Protein AF-A0A7V5FF29-F1 (afdb_monomer_lite)

Structure (mmCIF, N/CA/C/O backbone):
data_AF-A0A7V5FF29-F1
#
_entry.id   AF-A0A7V5FF29-F1
#
loop_
_atom_site.group_PDB
_atom_site.id
_atom_site.type_symbol
_atom_site.label_atom_id
_atom_site.label_alt_id
_atom_site.label_comp_id
_atom_site.label_asym_id
_atom_site.label_entity_id
_atom_site.label_seq_id
_atom_site.pdbx_PDB_ins_code
_atom_site.Cartn_x
_atom_site.Cartn_y
_atom_site.Cartn_z
_atom_site.occupancy
_atom_site.B_iso_or_equiv
_atom_site.auth_seq_id
_atom_site.auth_comp_id
_atom_site.auth_asym_id
_atom_site.auth_atom_id
_atom_site.pdbx_PDB_model_num
ATOM 1 N N . MET A 1 1 ? -1.007 -38.490 55.745 1.00 44.44 1 MET A N 1
ATOM 2 C CA . MET A 1 1 ? -1.030 -37.083 55.292 1.00 44.44 1 MET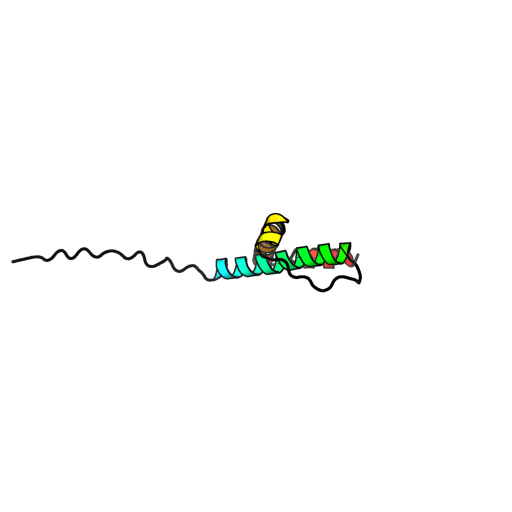 A CA 1
ATOM 3 C C . MET A 1 1 ? 0.052 -36.890 54.239 1.00 44.44 1 MET A C 1
ATOM 5 O O . MET A 1 1 ? 1.212 -36.819 54.602 1.00 44.44 1 MET A O 1
ATOM 9 N N . HIS A 1 2 ? -0.304 -36.855 52.955 1.00 39.69 2 HIS A N 1
ATOM 10 C CA . HIS A 1 2 ? 0.631 -36.536 51.869 1.00 39.69 2 HIS A CA 1
ATOM 11 C C . HIS A 1 2 ? -0.050 -35.519 50.948 1.00 39.69 2 HIS A C 1
ATOM 13 O O . HIS A 1 2 ? -1.010 -35.851 50.258 1.00 39.69 2 HIS A O 1
ATOM 19 N N . ARG A 1 3 ? 0.385 -34.253 51.007 1.00 41.16 3 ARG A N 1
ATOM 20 C CA . ARG A 1 3 ? -0.074 -33.193 50.098 1.00 41.16 3 ARG A CA 1
ATOM 21 C C . ARG A 1 3 ? 0.705 -33.323 48.790 1.00 41.16 3 ARG A C 1
ATOM 23 O O . ARG A 1 3 ? 1.896 -33.033 48.765 1.00 41.16 3 ARG A O 1
ATOM 30 N N . ASN A 1 4 ? 0.036 -33.738 47.718 1.00 39.59 4 ASN A N 1
ATOM 31 C CA . ASN A 1 4 ? 0.590 -33.672 46.368 1.00 39.59 4 ASN A CA 1
ATOM 32 C C . ASN A 1 4 ? 0.525 -32.226 45.864 1.00 39.59 4 ASN A C 1
ATOM 34 O O . ASN A 1 4 ? -0.543 -31.732 45.503 1.00 39.59 4 ASN A O 1
ATOM 38 N N . TYR A 1 5 ? 1.674 -31.552 45.839 1.00 41.59 5 TYR A N 1
ATOM 39 C CA . TYR A 1 5 ? 1.865 -30.295 45.121 1.00 41.59 5 TYR A CA 1
ATOM 40 C C . TYR A 1 5 ? 2.086 -30.605 43.640 1.00 41.59 5 TYR A C 1
ATOM 42 O O . TYR A 1 5 ? 3.215 -30.662 43.159 1.00 41.59 5 TYR A O 1
ATOM 50 N N . ASN A 1 6 ? 0.998 -30.825 42.904 1.00 47.66 6 ASN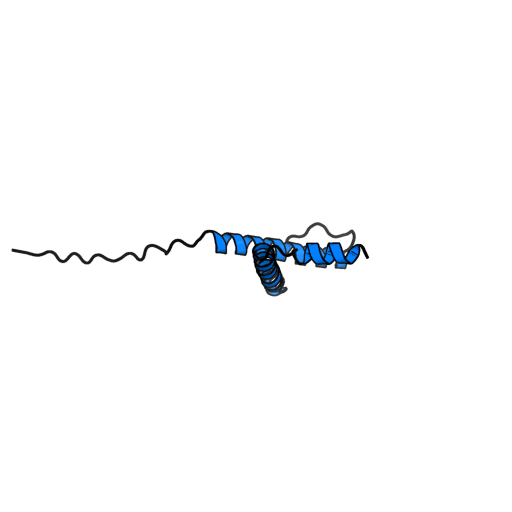 A N 1
ATOM 51 C CA . ASN A 1 6 ? 1.083 -30.887 41.452 1.00 47.66 6 ASN A CA 1
ATOM 52 C C . ASN A 1 6 ? 1.172 -29.462 40.909 1.00 47.66 6 ASN A C 1
ATOM 54 O O . ASN A 1 6 ? 0.178 -28.745 40.834 1.00 47.66 6 ASN A O 1
ATOM 58 N N . ASN A 1 7 ? 2.407 -29.088 40.566 1.00 43.38 7 ASN A N 1
ATOM 59 C CA . ASN A 1 7 ? 2.794 -27.935 39.767 1.00 43.38 7 ASN A CA 1
ATOM 60 C C . ASN A 1 7 ? 1.822 -27.737 38.597 1.00 43.38 7 ASN A C 1
ATOM 62 O O . ASN A 1 7 ? 1.912 -28.401 37.560 1.00 43.38 7 ASN A O 1
ATOM 66 N N . THR A 1 8 ? 0.893 -26.798 38.752 1.00 44.38 8 THR A N 1
ATOM 67 C CA . THR A 1 8 ? 0.085 -26.287 37.653 1.00 44.38 8 THR A CA 1
ATOM 68 C C . THR A 1 8 ? 1.026 -25.499 36.757 1.00 44.38 8 THR A C 1
ATOM 70 O O . THR A 1 8 ? 1.299 -24.322 36.981 1.00 44.38 8 THR A O 1
ATOM 73 N N . VAL A 1 9 ? 1.563 -26.167 35.739 1.00 49.97 9 VAL A N 1
ATOM 74 C CA . VAL A 1 9 ? 2.214 -25.503 34.616 1.00 49.97 9 VAL A CA 1
ATOM 75 C C . VAL A 1 9 ? 1.145 -24.606 34.006 1.00 49.97 9 VAL A C 1
ATOM 77 O O . VAL A 1 9 ? 0.246 -25.078 33.306 1.00 49.97 9 VAL A O 1
ATOM 80 N N . ILE A 1 10 ? 1.190 -23.314 34.332 1.00 48.53 10 ILE A N 1
ATOM 81 C CA . ILE A 1 10 ? 0.387 -22.296 33.670 1.00 48.53 10 ILE A CA 1
ATOM 82 C C . ILE A 1 10 ? 0.876 -22.298 32.223 1.00 48.53 10 ILE A C 1
ATOM 84 O O . ILE A 1 10 ? 1.823 -21.606 31.859 1.00 48.53 10 ILE A O 1
ATOM 88 N N . ARG A 1 11 ? 0.245 -23.131 31.385 1.00 45.06 11 ARG A N 1
ATOM 89 C CA . ARG A 1 11 ? 0.243 -22.951 29.939 1.00 45.06 11 ARG A CA 1
ATOM 90 C C . ARG A 1 11 ? -0.251 -21.528 29.745 1.00 45.06 11 ARG A C 1
ATOM 92 O O . ARG A 1 11 ? -1.449 -21.283 29.885 1.00 45.06 11 ARG A O 1
ATOM 99 N N . MET A 1 12 ? 0.668 -20.603 29.470 1.00 44.62 12 MET A N 1
ATOM 100 C CA . MET A 1 12 ? 0.350 -19.301 28.903 1.00 44.62 12 MET A CA 1
ATOM 101 C C . MET A 1 12 ? -0.410 -19.585 27.609 1.00 44.62 12 MET A C 1
ATOM 103 O O . MET A 1 12 ? 0.173 -19.781 26.544 1.00 44.62 12 MET A O 1
ATOM 107 N N . ARG A 1 13 ? -1.733 -19.725 27.728 1.00 48.53 13 ARG A N 1
ATOM 108 C CA . ARG A 1 13 ? -2.653 -19.775 26.605 1.00 48.53 13 ARG A CA 1
ATOM 109 C C . ARG A 1 13 ? -2.352 -18.513 25.824 1.00 48.53 13 ARG A C 1
ATOM 111 O O . ARG A 1 13 ? -2.474 -17.421 26.371 1.00 48.53 13 ARG A O 1
ATOM 118 N N . GLN A 1 14 ? -1.872 -18.709 24.600 1.00 51.38 14 GLN A N 1
ATOM 119 C CA . GLN A 1 14 ? -1.661 -17.685 23.591 1.00 51.38 14 GLN A CA 1
ATOM 120 C C . GLN A 1 14 ? -2.741 -16.617 23.764 1.00 51.38 14 GLN A C 1
ATOM 122 O O . GLN A 1 14 ? -3.916 -16.893 23.523 1.00 51.38 14 GLN A O 1
ATOM 127 N N . GLN A 1 15 ? -2.352 -15.447 24.280 1.00 51.88 15 GLN A N 1
ATOM 128 C CA . GLN A 1 15 ? -3.252 -14.312 24.439 1.00 51.88 15 GLN A CA 1
ATOM 129 C C . GLN A 1 15 ? -3.993 -14.153 23.117 1.00 51.88 15 GLN A C 1
ATOM 131 O O . GLN A 1 15 ? -3.343 -14.123 22.068 1.00 51.88 15 GLN A O 1
ATOM 136 N N . ALA A 1 16 ? -5.327 -14.167 23.166 1.00 50.25 16 ALA A N 1
ATOM 137 C CA . ALA A 1 16 ? -6.188 -14.131 21.995 1.00 50.25 16 ALA A CA 1
ATOM 138 C C . ALA A 1 16 ? -5.692 -13.028 21.055 1.00 50.25 16 ALA A C 1
ATOM 140 O O . ALA A 1 16 ? -5.865 -11.842 21.332 1.00 50.25 16 ALA A O 1
ATOM 141 N N . ARG A 1 17 ? -4.993 -13.413 19.978 1.00 56.69 17 ARG A N 1
ATOM 142 C CA . ARG A 1 17 ? -4.495 -12.466 18.984 1.00 56.69 17 ARG A CA 1
ATOM 143 C C . ARG A 1 17 ? -5.743 -11.866 18.358 1.00 56.69 17 ARG A C 1
ATOM 145 O O . ARG A 1 17 ? -6.386 -12.528 17.549 1.00 56.69 17 ARG A O 1
ATOM 152 N N . GLY A 1 18 ? -6.141 -10.676 18.809 1.00 62.09 18 GLY A N 1
ATOM 153 C CA . GLY A 1 18 ? -7.333 -10.004 18.306 1.00 62.09 18 GLY A CA 1
ATOM 154 C C . GLY A 1 18 ? -7.329 -10.016 16.777 1.00 62.09 18 GLY A C 1
ATOM 155 O O . GLY A 1 18 ? -6.282 -9.821 16.156 1.00 62.09 18 GLY A O 1
ATOM 156 N N . LYS A 1 19 ? -8.492 -10.271 16.166 1.00 78.25 19 LYS A N 1
ATOM 157 C CA . LYS A 1 19 ? -8.653 -10.430 14.705 1.00 78.25 19 LYS A CA 1
ATOM 158 C C . LYS A 1 19 ? -8.251 -9.183 13.899 1.00 78.25 19 LYS A C 1
ATOM 160 O O . LYS A 1 19 ? -8.049 -9.276 12.694 1.00 78.25 19 LYS A O 1
ATOM 165 N N . PHE A 1 20 ? -8.076 -8.053 14.584 1.00 81.50 20 PHE A N 1
ATOM 166 C CA . PHE A 1 20 ? -7.676 -6.767 14.028 1.00 81.50 20 PHE A CA 1
ATOM 167 C C . PHE A 1 20 ? -6.341 -6.827 13.270 1.00 81.50 20 PHE A C 1
ATOM 169 O O . PHE A 1 20 ? -6.300 -6.576 12.073 1.00 81.50 20 PHE A O 1
ATOM 176 N N . TRP A 1 21 ? -5.242 -7.220 13.922 1.00 88.50 21 TRP A N 1
ATOM 177 C CA . TRP A 1 21 ? -3.914 -7.170 13.291 1.00 88.50 21 TRP A CA 1
ATOM 178 C C . TRP A 1 21 ? -3.724 -8.123 12.102 1.00 88.50 21 TRP A C 1
ATOM 180 O O . TRP A 1 21 ? -3.064 -7.725 11.140 1.00 88.50 21 TRP A O 1
ATOM 190 N N . PRO A 1 22 ? -4.260 -9.360 12.117 1.00 91.62 22 PRO A N 1
ATOM 191 C CA . PRO A 1 22 ? -4.273 -10.210 10.930 1.00 91.62 22 PRO A CA 1
ATOM 192 C C . PRO A 1 22 ? -5.005 -9.570 9.748 1.00 91.62 22 PRO A C 1
ATOM 194 O O . PRO A 1 22 ? -4.484 -9.612 8.637 1.00 91.62 22 PRO A O 1
ATOM 197 N N . HIS A 1 23 ? -6.155 -8.937 9.995 1.00 91.06 23 HIS A N 1
ATOM 198 C CA . HIS A 1 23 ? -6.926 -8.254 8.961 1.00 91.06 23 HIS A CA 1
ATOM 199 C C . HIS A 1 23 ? -6.187 -7.025 8.413 1.00 91.06 23 HIS A C 1
ATOM 201 O O . HIS A 1 23 ? -5.970 -6.935 7.211 1.00 91.06 23 HIS A O 1
ATOM 207 N N . VAL A 1 24 ? -5.669 -6.153 9.286 1.00 93.38 24 VAL A N 1
ATOM 208 C CA . VAL A 1 24 ? -4.852 -4.994 8.874 1.00 93.38 24 VAL A CA 1
ATOM 209 C C . VAL A 1 24 ? -3.645 -5.427 8.051 1.00 93.38 24 VAL A C 1
ATOM 211 O O . VAL A 1 24 ? -3.309 -4.810 7.048 1.00 93.38 24 VAL A O 1
ATOM 214 N N . ARG A 1 25 ? -3.000 -6.533 8.425 1.00 94.31 25 ARG A N 1
ATOM 215 C CA . ARG A 1 25 ? -1.877 -7.065 7.652 1.00 94.31 25 ARG A CA 1
ATOM 216 C C . ARG A 1 25 ? -2.295 -7.558 6.266 1.00 94.31 25 ARG A C 1
ATOM 218 O O . ARG A 1 25 ? -1.478 -7.452 5.358 1.00 94.31 25 ARG A O 1
ATOM 225 N N . ALA A 1 26 ? -3.496 -8.113 6.108 1.00 95.06 26 ALA A N 1
ATOM 226 C CA . ALA A 1 26 ? -4.022 -8.492 4.798 1.00 95.06 26 ALA A CA 1
ATOM 227 C C . ALA A 1 26 ? -4.243 -7.249 3.924 1.00 95.06 26 ALA A C 1
ATOM 229 O O . ALA A 1 26 ? -3.690 -7.198 2.830 1.00 95.06 26 ALA A O 1
ATOM 230 N N . MET A 1 27 ? -4.879 -6.206 4.471 1.00 95.44 27 MET A N 1
ATOM 231 C CA . MET A 1 27 ? -5.079 -4.928 3.773 1.00 95.44 27 MET A CA 1
ATOM 232 C C . MET A 1 27 ? -3.758 -4.296 3.314 1.00 95.44 27 MET A C 1
ATOM 234 O O . MET A 1 27 ? -3.641 -3.837 2.185 1.00 95.44 27 MET A O 1
ATOM 238 N N . ILE A 1 28 ? -2.715 -4.330 4.153 1.00 97.31 28 ILE A N 1
ATOM 239 C CA . ILE A 1 28 ? -1.384 -3.827 3.768 1.00 97.31 28 ILE A CA 1
ATOM 240 C C . ILE A 1 28 ? -0.810 -4.612 2.580 1.00 97.31 28 ILE A C 1
ATOM 242 O O . ILE A 1 28 ? -0.174 -4.022 1.712 1.00 97.31 28 ILE A O 1
ATOM 246 N N . TRP A 1 29 ? -1.001 -5.933 2.529 1.00 97.06 29 TRP A N 1
ATOM 247 C CA . TRP A 1 29 ? -0.521 -6.734 1.400 1.00 97.06 29 TRP A CA 1
ATOM 248 C C . TRP A 1 29 ? -1.291 -6.450 0.115 1.00 97.06 29 TRP A C 1
ATOM 250 O O . TRP A 1 29 ? -0.671 -6.355 -0.939 1.00 97.06 29 TRP A O 1
ATOM 260 N N . GLU A 1 30 ? -2.608 -6.296 0.209 1.00 96.44 30 GLU A N 1
ATOM 261 C CA . GLU A 1 30 ? -3.457 -5.929 -0.925 1.00 96.44 30 GLU A CA 1
ATOM 262 C C . GLU A 1 30 ? -3.058 -4.558 -1.475 1.00 96.44 30 GLU A C 1
ATOM 264 O O . GLU A 1 30 ? -2.759 -4.440 -2.663 1.00 96.44 30 GLU A O 1
ATOM 269 N N . LYS A 1 31 ? -2.917 -3.550 -0.605 1.00 96.44 31 LYS A N 1
ATOM 270 C CA . LYS A 1 31 ? -2.497 -2.208 -1.022 1.00 96.44 31 LYS A CA 1
ATOM 271 C C . LYS A 1 31 ? -1.073 -2.187 -1.581 1.00 96.44 31 LYS A C 1
ATOM 273 O O . LYS A 1 31 ? -0.811 -1.496 -2.556 1.00 96.44 31 LYS A O 1
ATOM 278 N N . ALA A 1 32 ? -0.150 -2.978 -1.028 1.00 97.06 32 ALA A N 1
ATOM 279 C CA . ALA A 1 32 ? 1.198 -3.106 -1.590 1.00 97.06 32 ALA A CA 1
ATOM 280 C C . ALA A 1 32 ? 1.169 -3.677 -3.015 1.00 97.06 32 ALA A C 1
ATOM 282 O O . ALA A 1 32 ? 1.925 -3.225 -3.871 1.00 97.06 32 ALA A O 1
ATOM 283 N N . GLN A 1 33 ? 0.287 -4.645 -3.272 1.00 95.62 33 GLN A N 1
ATOM 284 C CA . GLN A 1 33 ? 0.113 -5.205 -4.605 1.00 95.62 33 GLN A CA 1
ATOM 285 C C . GLN A 1 33 ? -0.497 -4.188 -5.574 1.00 95.62 33 GLN A C 1
ATOM 287 O O . GLN A 1 33 ? -0.037 -4.111 -6.708 1.00 95.62 33 GLN A O 1
ATOM 292 N N . GLN A 1 34 ? -1.475 -3.393 -5.129 1.00 94.31 34 GLN A N 1
ATOM 293 C CA . GLN A 1 34 ? -2.050 -2.304 -5.925 1.00 94.31 34 GLN A CA 1
ATOM 294 C C . GLN A 1 34 ? -0.984 -1.279 -6.323 1.00 94.31 34 GLN A C 1
ATOM 296 O O . GLN A 1 34 ? -0.813 -1.034 -7.510 1.00 94.31 34 GLN A O 1
ATOM 301 N N . LEU A 1 35 ? -0.191 -0.783 -5.364 1.00 94.75 35 LEU A N 1
ATOM 302 C CA . LEU A 1 35 ? 0.890 0.177 -5.635 1.00 94.75 35 LEU A CA 1
ATOM 303 C C . LEU A 1 35 ? 1.894 -0.358 -6.665 1.00 94.75 35 LEU A C 1
ATOM 305 O O . LEU A 1 35 ? 2.275 0.350 -7.593 1.00 94.75 35 LEU A O 1
ATOM 309 N N . PHE A 1 36 ? 2.294 -1.626 -6.527 1.00 93.38 36 PHE A N 1
ATOM 310 C CA . PHE A 1 36 ? 3.167 -2.272 -7.505 1.00 93.38 36 PHE A CA 1
ATOM 311 C C . PHE A 1 36 ? 2.514 -2.320 -8.892 1.00 93.38 36 PHE A C 1
ATOM 313 O O . PHE A 1 36 ? 3.145 -1.984 -9.887 1.00 93.38 36 PHE A O 1
ATOM 320 N N . GLN A 1 37 ? 1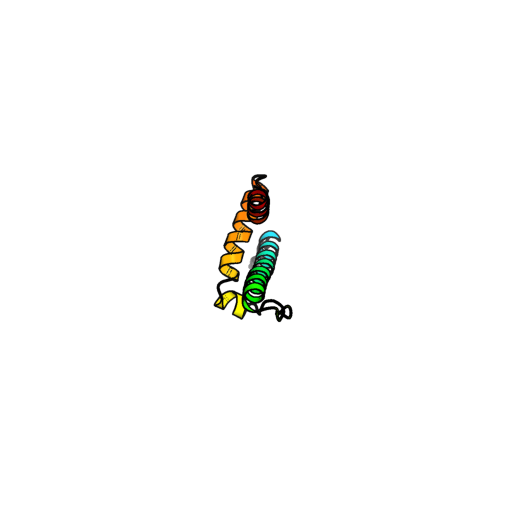.245 -2.722 -8.983 1.00 91.00 37 GLN A N 1
ATOM 321 C CA . GLN A 1 37 ? 0.549 -2.825 -10.268 1.00 91.00 37 GLN A CA 1
ATOM 322 C C . GLN A 1 37 ? 0.336 -1.460 -10.925 1.00 91.00 37 GLN A C 1
ATOM 324 O O . GLN A 1 37 ? 0.500 -1.354 -12.135 1.00 91.00 37 GLN A O 1
ATOM 329 N N . GLU A 1 38 ? 0.024 -0.423 -10.149 1.00 90.50 38 GLU A N 1
ATOM 330 C CA . GLU A 1 38 ? -0.093 0.958 -10.623 1.00 90.50 38 GLU A CA 1
ATOM 331 C C . GLU A 1 38 ? 1.231 1.454 -11.220 1.00 90.50 38 GLU A C 1
ATOM 333 O O . GLU A 1 38 ? 1.250 2.021 -12.315 1.00 90.50 38 GLU A O 1
ATOM 338 N N . GLU A 1 39 ? 2.359 1.193 -10.554 1.00 90.69 39 GLU A N 1
ATOM 339 C CA . GLU A 1 39 ? 3.682 1.567 -11.064 1.00 90.69 39 GLU A CA 1
ATOM 340 C C . GLU A 1 39 ? 4.071 0.779 -12.323 1.00 90.69 39 GLU A C 1
ATOM 342 O O . GLU A 1 39 ? 4.551 1.354 -13.308 1.00 90.69 39 GLU A O 1
ATOM 347 N N . GLN A 1 40 ? 3.808 -0.529 -12.339 1.00 87.94 40 GLN A N 1
ATOM 348 C CA . GLN A 1 40 ? 4.067 -1.359 -13.512 1.00 87.94 40 GLN A CA 1
ATOM 349 C C . GLN A 1 40 ? 3.187 -0.951 -14.697 1.00 87.94 40 GLN A C 1
ATOM 351 O O . GLN A 1 40 ? 3.686 -0.870 -15.818 1.00 87.94 40 GLN A O 1
ATOM 356 N N . ALA A 1 41 ? 1.909 -0.638 -14.465 1.00 86.38 41 ALA A N 1
ATOM 357 C CA . ALA A 1 41 ? 0.996 -0.151 -15.494 1.00 86.38 41 ALA A CA 1
ATOM 358 C C . ALA A 1 41 ? 1.460 1.194 -16.070 1.00 86.38 41 ALA A C 1
ATOM 360 O O . ALA A 1 41 ? 1.447 1.379 -17.286 1.00 86.38 41 ALA A O 1
ATOM 361 N N . ARG A 1 42 ? 1.956 2.109 -15.226 1.00 85.75 42 ARG A N 1
ATOM 362 C CA . ARG A 1 42 ? 2.563 3.369 -15.686 1.00 85.75 42 ARG A CA 1
ATOM 363 C C . ARG A 1 42 ? 3.794 3.153 -16.564 1.00 85.75 42 ARG A C 1
ATOM 365 O O . ARG A 1 42 ? 4.011 3.926 -17.491 1.00 85.75 42 ARG A O 1
ATOM 372 N N . THR A 1 43 ? 4.599 2.139 -16.260 1.00 82.62 43 THR A N 1
ATOM 373 C CA . THR A 1 43 ? 5.878 1.893 -16.943 1.00 82.62 43 THR A CA 1
ATOM 374 C C . THR A 1 43 ? 5.707 1.088 -18.232 1.00 82.62 43 THR A C 1
ATOM 376 O O . THR A 1 43 ? 6.385 1.355 -19.219 1.00 82.62 43 THR A O 1
ATOM 379 N N . MET A 1 44 ? 4.806 0.104 -18.236 1.00 77.81 44 MET A N 1
ATOM 380 C CA . MET A 1 44 ? 4.597 -0.827 -19.353 1.00 77.81 44 MET A CA 1
ATOM 381 C C . MET A 1 44 ? 3.425 -0.443 -20.266 1.00 77.81 44 MET A C 1
ATOM 383 O O . MET A 1 44 ? 3.283 -1.014 -21.345 1.00 77.81 44 MET A O 1
ATOM 387 N N . GLY A 1 45 ? 2.574 0.504 -19.860 1.00 71.94 45 GLY A N 1
ATOM 388 C CA . GLY A 1 45 ? 1.420 0.927 -20.651 1.00 71.94 45 GLY A CA 1
ATOM 389 C C . GLY A 1 45 ? 0.481 -0.241 -20.980 1.00 71.94 45 GLY A C 1
ATOM 390 O O . GLY A 1 45 ? 0.062 -0.987 -20.094 1.00 71.94 45 GLY A O 1
ATOM 391 N N . SER A 1 46 ? 0.157 -0.413 -22.266 1.00 71.00 46 SER A N 1
ATOM 392 C CA . SER A 1 46 ? -0.768 -1.442 -22.772 1.00 71.00 46 SER A CA 1
ATOM 393 C C . SER A 1 46 ? -0.256 -2.881 -22.664 1.00 71.00 46 SER A C 1
ATOM 395 O O . SER A 1 46 ? -1.050 -3.810 -22.793 1.00 71.00 46 SER A O 1
ATOM 397 N N . ASP A 1 47 ? 1.040 -3.083 -22.413 1.00 69.88 47 ASP A N 1
ATOM 398 C CA . ASP A 1 47 ? 1.650 -4.419 -22.355 1.00 69.88 47 ASP A CA 1
ATOM 399 C C . ASP A 1 47 ? 1.594 -5.044 -20.952 1.00 69.88 47 ASP A C 1
ATOM 401 O O . ASP A 1 47 ? 2.084 -6.156 -20.725 1.00 69.88 47 ASP A O 1
ATOM 405 N N . PHE A 1 48 ? 0.985 -4.349 -19.988 1.00 72.56 48 PHE A N 1
ATOM 406 C CA . PHE A 1 48 ? 0.856 -4.843 -18.627 1.00 72.56 48 PHE A CA 1
ATOM 407 C C . PHE A 1 48 ? -0.113 -6.035 -18.543 1.00 72.56 48 PHE A C 1
ATOM 409 O O . PHE A 1 48 ? -1.319 -5.909 -18.737 1.00 72.56 48 PHE A O 1
ATOM 416 N N . LYS A 1 49 ? 0.411 -7.214 -18.186 1.00 69.75 49 LYS A N 1
ATOM 417 C CA . LYS A 1 49 ? -0.359 -8.471 -18.088 1.00 69.75 49 LYS A CA 1
ATOM 418 C C . LYS A 1 49 ? -0.896 -8.791 -16.686 1.00 69.75 49 LYS A C 1
ATOM 420 O O . LYS A 1 49 ? -1.176 -9.951 -16.403 1.00 69.75 49 LYS A O 1
ATOM 425 N N . GLY A 1 50 ? -1.020 -7.808 -15.790 1.00 67.19 50 GLY A N 1
ATOM 426 C CA . GLY A 1 50 ? -1.538 -8.068 -14.439 1.00 67.19 50 GLY A CA 1
ATOM 427 C C . GLY A 1 50 ? -0.587 -8.908 -13.584 1.00 67.19 50 GLY A C 1
ATOM 428 O O . GLY A 1 50 ? -1.017 -9.844 -12.915 1.00 67.19 50 GLY A O 1
ATOM 429 N N . ILE A 1 51 ? 0.718 -8.618 -13.630 1.00 77.38 51 ILE A N 1
ATOM 430 C CA . ILE A 1 51 ? 1.715 -9.387 -12.875 1.00 77.38 51 ILE A CA 1
ATOM 431 C C . ILE A 1 51 ? 1.511 -9.139 -11.375 1.00 77.38 51 ILE A C 1
ATOM 433 O O . ILE A 1 51 ? 1.495 -7.996 -10.912 1.00 77.38 51 ILE A O 1
ATOM 437 N N . THR A 1 52 ? 1.370 -10.223 -10.615 1.00 86.62 52 THR A N 1
ATOM 438 C CA . THR A 1 52 ? 1.349 -10.189 -9.149 1.00 86.62 52 THR A CA 1
ATOM 439 C C . THR A 1 52 ? 2.764 -10.391 -8.627 1.00 86.62 52 THR A C 1
ATOM 441 O O . THR A 1 52 ? 3.442 -11.334 -9.034 1.00 86.62 52 THR A O 1
ATOM 444 N N . ALA A 1 53 ? 3.199 -9.530 -7.711 1.00 89.75 53 ALA A N 1
ATOM 445 C CA . ALA A 1 53 ? 4.504 -9.640 -7.081 1.00 89.75 53 ALA A CA 1
ATOM 446 C C . ALA A 1 53 ? 4.430 -10.577 -5.871 1.00 89.75 53 ALA A C 1
ATOM 448 O O . ALA A 1 53 ? 3.431 -10.677 -5.154 1.00 89.75 53 ALA A O 1
ATOM 449 N N . THR A 1 54 ? 5.522 -11.275 -5.601 1.00 95.12 54 THR A N 1
ATOM 450 C CA . THR A 1 54 ? 5.675 -12.040 -4.370 1.00 95.12 54 THR A CA 1
ATOM 451 C C . THR A 1 54 ? 5.810 -11.101 -3.170 1.00 95.12 54 THR A C 1
ATOM 453 O O . THR A 1 54 ? 6.285 -9.970 -3.258 1.00 95.12 54 THR A O 1
ATOM 456 N N . LYS A 1 55 ? 5.488 -11.604 -1.973 1.00 94.94 55 LYS A N 1
ATOM 457 C CA . LYS A 1 55 ? 5.690 -10.857 -0.716 1.00 94.94 55 LYS A CA 1
ATOM 458 C C . LYS A 1 55 ? 7.136 -10.408 -0.492 1.00 94.94 55 LYS A C 1
ATOM 460 O O . LYS A 1 55 ? 7.359 -9.446 0.241 1.00 94.94 55 LYS A O 1
ATOM 465 N N . ARG A 1 56 ? 8.108 -11.135 -1.053 1.00 96.06 56 ARG A N 1
ATOM 466 C CA . ARG A 1 56 ? 9.524 -10.771 -0.979 1.00 96.06 56 ARG A CA 1
ATOM 467 C C . ARG A 1 56 ? 9.795 -9.552 -1.857 1.00 96.06 56 ARG A C 1
ATOM 469 O O . ARG A 1 56 ? 10.265 -8.553 -1.332 1.00 96.06 56 ARG A O 1
ATOM 476 N N . GLU A 1 57 ? 9.391 -9.604 -3.122 1.00 94.56 57 GLU A N 1
ATOM 477 C CA . GLU A 1 57 ? 9.540 -8.493 -4.074 1.00 94.56 57 GLU A CA 1
ATOM 478 C C . GLU A 1 57 ? 8.830 -7.228 -3.578 1.00 94.56 57 GLU A C 1
ATOM 480 O O . GLU A 1 57 ? 9.408 -6.149 -3.585 1.00 94.56 57 GLU A O 1
ATOM 485 N N . LEU A 1 58 ? 7.625 -7.363 -3.015 1.00 96.50 58 LEU A N 1
ATOM 486 C CA . LEU A 1 58 ? 6.891 -6.241 -2.418 1.00 96.50 58 LEU A CA 1
ATOM 487 C C . LEU A 1 58 ? 7.599 -5.607 -1.207 1.00 96.50 58 LEU A C 1
ATOM 489 O O . LEU A 1 58 ? 7.360 -4.444 -0.881 1.00 96.50 58 LEU A O 1
ATOM 493 N N . ARG A 1 59 ? 8.433 -6.365 -0.488 1.00 96.38 59 ARG A N 1
ATOM 494 C CA . ARG A 1 59 ? 9.244 -5.828 0.615 1.00 96.38 59 ARG A CA 1
ATOM 495 C C . ARG A 1 59 ? 10.524 -5.190 0.111 1.00 96.38 59 ARG A C 1
ATOM 497 O O . ARG A 1 59 ? 10.870 -4.118 0.591 1.00 96.38 59 ARG A O 1
ATOM 504 N N . GLU A 1 60 ? 11.202 -5.850 -0.817 1.00 96.56 60 GLU A N 1
ATOM 505 C CA . GLU A 1 60 ? 12.444 -5.368 -1.424 1.00 96.56 60 GLU A CA 1
ATOM 506 C C . GLU A 1 60 ? 12.206 -4.070 -2.205 1.00 96.56 60 GLU A C 1
ATOM 508 O O . GLU A 1 60 ? 12.979 -3.130 -2.064 1.00 96.56 60 GLU A O 1
ATOM 513 N N . GLY A 1 61 ? 11.079 -3.968 -2.915 1.00 94.19 61 GLY A N 1
ATOM 514 C CA . GLY A 1 61 ? 10.638 -2.750 -3.599 1.00 94.19 61 GLY A CA 1
ATOM 515 C C . GLY A 1 61 ? 10.023 -1.682 -2.686 1.00 94.19 61 GLY A C 1
ATOM 516 O O . GLY A 1 61 ? 9.551 -0.664 -3.169 1.00 94.19 61 GLY A O 1
ATOM 517 N N . GLY A 1 62 ? 9.974 -1.889 -1.365 1.00 96.88 62 GLY A N 1
ATOM 518 C CA . GLY A 1 62 ? 9.465 -0.891 -0.413 1.00 96.88 62 GLY A CA 1
ATOM 519 C C . GLY A 1 62 ? 7.937 -0.716 -0.364 1.00 96.88 62 GLY A C 1
ATOM 520 O O . GLY A 1 62 ? 7.436 -0.085 0.573 1.00 96.88 62 GLY A O 1
ATOM 521 N N . TYR A 1 63 ? 7.177 -1.335 -1.273 1.00 97.31 63 TYR A N 1
ATOM 522 C CA . TYR A 1 63 ? 5.710 -1.236 -1.341 1.00 97.31 63 TYR A CA 1
ATOM 523 C C . TYR A 1 63 ? 5.012 -1.651 -0.050 1.00 97.31 63 TYR A C 1
ATOM 525 O O . TYR A 1 63 ? 4.045 -1.018 0.362 1.00 97.31 63 TYR A O 1
ATOM 533 N N . PHE A 1 64 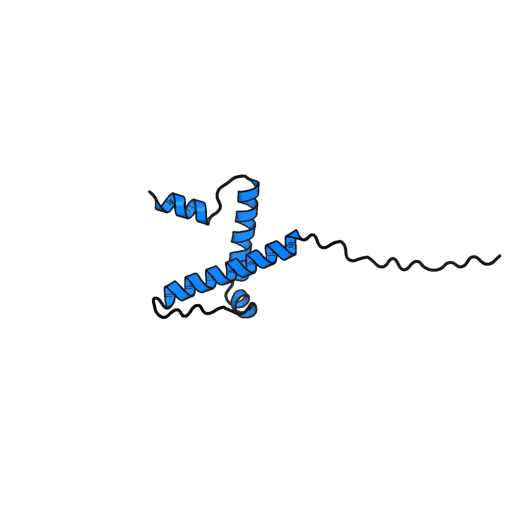? 5.509 -2.680 0.646 1.00 96.44 64 PHE A N 1
ATOM 534 C CA . PHE A 1 64 ? 4.927 -3.089 1.929 1.00 96.44 64 PHE A CA 1
ATOM 535 C C . PHE A 1 64 ? 5.003 -1.973 2.982 1.00 96.44 64 PHE A C 1
ATOM 537 O O . PHE A 1 64 ? 4.088 -1.808 3.790 1.00 96.44 64 PHE A O 1
ATOM 544 N N . TYR A 1 65 ? 6.101 -1.212 2.998 1.00 97.44 65 TYR A N 1
ATOM 545 C CA . TYR A 1 65 ? 6.264 -0.105 3.934 1.00 97.44 65 TYR A CA 1
ATOM 546 C C . TYR A 1 65 ? 5.359 1.071 3.559 1.00 97.44 65 TYR A C 1
ATOM 548 O O . TYR A 1 65 ? 4.655 1.586 4.425 1.00 97.44 65 TYR A O 1
ATOM 556 N N . GLN A 1 66 ? 5.311 1.438 2.276 1.00 97.12 66 GLN A N 1
ATOM 557 C CA . GLN A 1 66 ? 4.419 2.490 1.779 1.00 97.12 66 GLN A CA 1
ATOM 558 C C . GLN A 1 66 ? 2.946 2.155 2.050 1.00 97.12 66 GLN A C 1
ATOM 560 O O . GLN A 1 66 ? 2.242 2.934 2.692 1.00 97.12 66 GLN A O 1
ATOM 565 N N . ALA A 1 67 ? 2.509 0.950 1.679 1.00 97.31 67 ALA A N 1
ATOM 566 C CA . ALA A 1 67 ? 1.160 0.459 1.933 1.00 97.31 67 ALA A CA 1
ATOM 567 C C . ALA A 1 67 ? 0.809 0.459 3.425 1.00 97.31 67 ALA A C 1
ATOM 569 O O . ALA A 1 67 ? -0.305 0.811 3.799 1.00 97.31 67 ALA A O 1
ATOM 570 N N . LYS A 1 68 ? 1.763 0.118 4.304 1.00 97.12 68 LYS A N 1
ATOM 571 C CA . LYS A 1 68 ? 1.555 0.187 5.756 1.00 97.12 68 LYS A CA 1
ATOM 572 C C . LYS A 1 68 ? 1.215 1.603 6.215 1.00 97.12 68 LYS A C 1
ATOM 574 O O . LYS A 1 68 ? 0.339 1.751 7.061 1.00 97.12 68 LYS A O 1
ATOM 579 N N . LEU A 1 69 ? 1.916 2.618 5.715 1.00 97.12 69 LEU A N 1
ATOM 580 C CA . LEU A 1 69 ? 1.658 4.006 6.104 1.00 97.12 69 LEU A CA 1
ATOM 581 C C . LEU A 1 69 ? 0.289 4.479 5.610 1.00 97.12 69 LEU A C 1
ATOM 583 O O . LEU A 1 69 ? -0.442 5.088 6.388 1.00 97.12 69 LEU A O 1
ATOM 587 N N . ILE A 1 70 ? -0.062 4.145 4.366 1.00 95.62 70 ILE A N 1
ATOM 588 C CA . ILE A 1 70 ? -1.354 4.485 3.757 1.00 95.62 70 ILE A CA 1
ATOM 589 C C . ILE A 1 70 ? -2.495 3.839 4.548 1.00 95.62 70 ILE A C 1
ATOM 591 O O . ILE A 1 70 ? -3.292 4.548 5.150 1.00 95.62 70 ILE A O 1
ATOM 595 N N . VAL A 1 71 ? -2.486 2.510 4.694 1.00 95.44 71 VAL A N 1
ATOM 596 C CA . VAL A 1 71 ? -3.556 1.770 5.386 1.00 95.44 71 VAL A CA 1
ATOM 597 C C . VAL A 1 71 ? -3.735 2.239 6.831 1.00 95.44 71 VAL A C 1
ATOM 599 O O . VAL A 1 71 ? -4.857 2.381 7.307 1.00 95.44 71 VAL A O 1
ATOM 602 N N . LEU A 1 72 ? -2.646 2.489 7.566 1.00 94.81 72 LEU A N 1
ATOM 603 C CA . LEU A 1 72 ? -2.763 2.973 8.945 1.00 94.81 72 LEU A CA 1
ATOM 604 C C . LEU A 1 72 ? -3.306 4.405 9.023 1.00 94.81 72 LEU A C 1
ATOM 606 O O . LEU A 1 72 ? -4.008 4.721 9.986 1.00 94.81 72 LEU A O 1
ATOM 610 N N . ARG A 1 73 ? -2.990 5.259 8.043 1.00 93.62 73 ARG A N 1
ATOM 611 C CA . ARG A 1 73 ? -3.553 6.607 7.936 1.00 93.62 73 ARG A CA 1
ATOM 612 C C . ARG A 1 73 ? -5.040 6.544 7.600 1.00 93.62 73 ARG A C 1
ATOM 614 O O . ARG A 1 73 ? -5.814 7.202 8.287 1.00 93.62 73 ARG A O 1
ATOM 621 N N . ASP A 1 74 ? -5.438 5.724 6.634 1.00 92.31 74 ASP A N 1
ATOM 622 C CA . ASP A 1 74 ? -6.839 5.586 6.224 1.00 92.31 74 ASP A CA 1
ATOM 623 C C . ASP A 1 74 ? -7.705 5.040 7.362 1.00 92.31 74 ASP A C 1
ATOM 625 O O . ASP A 1 74 ? -8.726 5.634 7.686 1.00 92.31 74 ASP A O 1
ATOM 629 N N . LEU A 1 75 ? -7.244 4.012 8.086 1.00 92.00 75 LEU A N 1
ATOM 630 C CA . LEU A 1 75 ? -7.950 3.509 9.276 1.00 92.00 75 LEU A CA 1
ATOM 631 C C . LEU A 1 75 ? -8.093 4.572 10.375 1.00 92.00 75 LEU A C 1
ATOM 633 O O . LEU A 1 75 ? -9.052 4.564 11.153 1.00 92.00 75 LEU A O 1
ATOM 637 N N . TRP A 1 76 ? -7.117 5.475 10.491 1.00 93.44 76 TRP A N 1
ATOM 638 C CA . TRP A 1 76 ? -7.207 6.592 11.425 1.00 93.44 76 TRP A CA 1
ATOM 639 C C . TRP A 1 76 ? -8.219 7.644 10.954 1.00 93.44 76 TRP A C 1
ATOM 641 O O . TRP A 1 76 ? -8.995 8.123 11.782 1.00 93.44 76 TRP A O 1
ATOM 651 N N . LEU A 1 77 ? -8.240 7.973 9.658 1.00 90.12 77 LEU A N 1
ATOM 652 C CA . LEU A 1 77 ? -9.187 8.913 9.046 1.00 90.12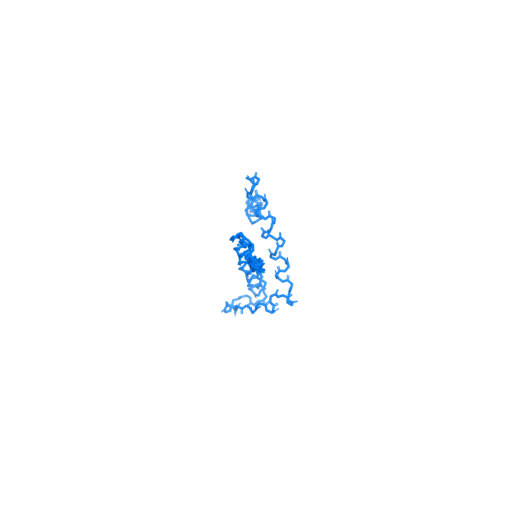 77 LEU A CA 1
ATOM 653 C C . LEU A 1 77 ? -10.626 8.392 9.120 1.00 90.12 77 LEU A C 1
ATOM 655 O O . LEU A 1 77 ? -11.502 9.111 9.598 1.00 90.12 77 LEU A O 1
ATOM 659 N N . GLU A 1 78 ? -10.845 7.120 8.791 1.00 90.00 78 GLU A N 1
ATOM 660 C CA . GLU A 1 78 ? -12.141 6.442 8.897 1.00 90.00 78 GLU A CA 1
ATOM 661 C C . GLU A 1 78 ? -12.687 6.539 10.327 1.00 90.00 78 GLU A C 1
ATOM 663 O O . GLU A 1 78 ? -13.819 6.965 10.559 1.00 90.00 78 GLU A O 1
ATOM 668 N N . LYS A 1 79 ? -11.840 6.265 11.329 1.00 90.25 79 LYS A N 1
ATOM 669 C CA . LYS A 1 79 ? -12.210 6.410 12.744 1.00 90.25 79 LYS A CA 1
ATOM 670 C C . LYS A 1 79 ? -12.570 7.853 13.128 1.00 90.25 79 LYS A C 1
ATOM 672 O O . LYS A 1 79 ? -13.262 8.067 14.125 1.00 90.25 79 LYS A O 1
ATOM 677 N N . LYS A 1 80 ? -12.069 8.846 12.394 1.00 90.69 80 LYS A N 1
ATOM 678 C CA . LYS A 1 80 ? -12.379 10.269 12.584 1.00 90.69 80 LYS A CA 1
ATOM 679 C C . LYS A 1 80 ? -13.570 10.745 11.750 1.00 90.69 80 LYS A C 1
ATOM 681 O O . LYS A 1 80 ? -13.966 11.892 11.933 1.00 90.69 80 LYS A O 1
ATOM 686 N N . GLY A 1 81 ? -14.147 9.895 10.898 1.00 89.19 81 GLY A N 1
ATOM 687 C CA . GLY A 1 81 ? -15.185 10.290 9.944 1.00 89.19 81 GLY A CA 1
ATOM 688 C C . GLY A 1 81 ? -14.660 11.242 8.866 1.00 89.19 81 GLY A C 1
ATOM 689 O O . GLY A 1 81 ? -15.409 12.082 8.377 1.00 89.19 81 GLY A O 1
ATOM 690 N N . LEU A 1 82 ? -13.364 11.159 8.560 1.00 85.25 82 LEU A N 1
ATOM 691 C CA . LEU A 1 82 ? -12.701 11.945 7.524 1.00 85.25 82 LEU A CA 1
ATOM 692 C C . LEU A 1 82 ? -12.512 11.084 6.267 1.00 85.25 82 LEU A C 1
ATOM 694 O O . LEU A 1 82 ? -12.333 9.872 6.406 1.00 85.25 82 LEU A O 1
ATOM 698 N N . PRO A 1 83 ? -12.529 11.689 5.066 1.00 79.19 83 PRO A N 1
ATOM 699 C CA . PRO A 1 83 ? -12.281 10.960 3.829 1.00 79.19 83 PRO A CA 1
ATOM 700 C C . PRO A 1 83 ? -10.873 10.359 3.824 1.00 79.19 83 PRO A C 1
ATOM 702 O O . PRO A 1 83 ? -9.932 10.949 4.363 1.00 79.19 83 PRO A O 1
ATOM 705 N N . SER A 1 84 ? -10.746 9.180 3.222 1.00 79.31 84 SER A N 1
ATOM 706 C CA . SER A 1 84 ? -9.466 8.523 2.951 1.00 79.31 84 SER A CA 1
ATOM 707 C C . SER A 1 84 ? -8.617 9.334 1.972 1.00 79.31 84 SER A C 1
ATOM 709 O O . SER A 1 84 ? -9.096 10.265 1.320 1.00 79.31 84 SER A O 1
ATOM 711 N N . VAL A 1 85 ? -7.334 8.983 1.855 1.00 75.19 85 VAL A N 1
ATOM 712 C CA . VAL A 1 85 ? -6.417 9.694 0.949 1.00 75.19 85 VAL A CA 1
ATOM 713 C C . VAL A 1 85 ? -6.894 9.634 -0.505 1.00 75.19 85 VAL A C 1
ATOM 715 O O . VAL A 1 85 ? -6.868 10.652 -1.190 1.00 75.19 85 VAL A O 1
ATOM 718 N N . GLU A 1 86 ? -7.383 8.479 -0.956 1.00 75.81 86 GLU A N 1
ATOM 719 C CA . GLU A 1 86 ? -7.908 8.307 -2.318 1.00 75.81 86 GLU A CA 1
ATOM 720 C C . GLU A 1 86 ? -9.173 9.135 -2.555 1.00 75.81 86 GLU A C 1
ATOM 722 O O . GLU A 1 86 ? -9.318 9.767 -3.598 1.00 75.81 86 GLU A O 1
ATOM 727 N N . GLU A 1 87 ? -10.079 9.186 -1.578 1.00 73.94 87 GLU A N 1
ATOM 728 C CA . GLU A 1 87 ? -11.288 10.008 -1.669 1.00 73.94 87 GLU A CA 1
ATOM 729 C C . GLU A 1 87 ? -10.955 11.505 -1.692 1.00 73.94 87 GLU A C 1
ATOM 731 O O . GLU A 1 87 ? -11.579 12.259 -2.438 1.00 73.94 87 GLU A O 1
ATOM 736 N N . GLU A 1 88 ? -9.960 11.947 -0.917 1.00 74.75 88 GLU A N 1
ATOM 737 C CA . GLU A 1 88 ? -9.475 13.329 -0.955 1.00 74.75 88 GLU A CA 1
ATOM 738 C C . GLU A 1 88 ? -8.843 13.665 -2.318 1.00 74.75 88 GLU A C 1
ATOM 740 O O . GLU A 1 88 ? -9.116 14.729 -2.877 1.00 74.75 88 GLU A O 1
ATOM 745 N N . GLU A 1 89 ? -8.030 12.767 -2.881 1.00 76.56 89 GLU A N 1
ATOM 746 C CA . GLU A 1 89 ? -7.429 12.938 -4.210 1.00 76.56 89 GLU A CA 1
ATOM 747 C C . GLU A 1 89 ? -8.486 12.982 -5.318 1.00 76.56 89 GLU A C 1
ATOM 749 O O . GLU A 1 89 ? -8.429 13.861 -6.182 1.00 76.56 89 GLU A O 1
ATOM 754 N N . LEU A 1 90 ? -9.496 12.110 -5.255 1.00 75.00 90 LEU A N 1
ATOM 755 C CA . LEU A 1 90 ? -10.638 12.143 -6.166 1.00 75.00 90 LEU A CA 1
ATOM 756 C C . LEU A 1 90 ? -11.390 13.470 -6.050 1.00 75.00 90 LEU A C 1
ATOM 758 O O . LEU A 1 90 ? -11.646 14.102 -7.069 1.00 75.00 90 LEU A O 1
ATOM 762 N N . MET A 1 91 ? -11.680 13.943 -4.833 1.00 72.06 91 MET A N 1
ATOM 763 C CA . MET A 1 91 ? -12.345 15.235 -4.617 1.00 72.06 91 MET A CA 1
ATOM 764 C C . MET A 1 91 ? -11.534 16.422 -5.153 1.00 72.06 91 MET A C 1
ATOM 766 O O . MET A 1 91 ? -12.121 17.375 -5.662 1.00 72.06 91 MET A O 1
ATOM 770 N N . ARG A 1 92 ? -10.198 16.372 -5.082 1.00 70.88 92 ARG A N 1
ATOM 771 C CA . ARG A 1 92 ? -9.321 17.417 -5.640 1.00 70.88 92 ARG A CA 1
ATOM 772 C C . ARG A 1 92 ? -9.229 17.388 -7.166 1.00 70.88 92 ARG A C 1
ATOM 774 O O . ARG A 1 92 ? -8.976 18.432 -7.754 1.00 70.88 92 ARG A O 1
ATOM 781 N N . GLY A 1 93 ? -9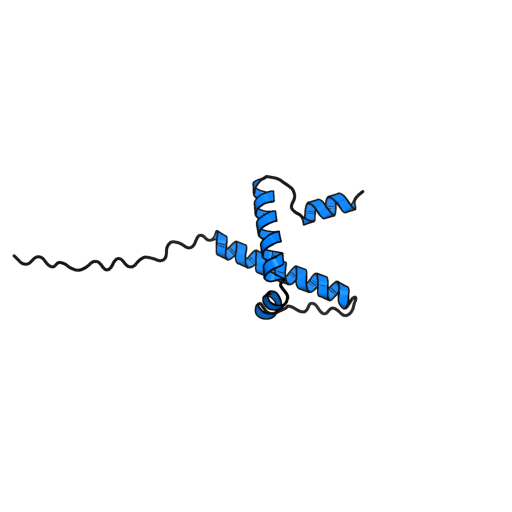.430 16.235 -7.803 1.00 57.78 93 GLY A N 1
ATOM 782 C CA . GLY A 1 93 ? -9.401 16.086 -9.263 1.00 57.78 93 GLY A CA 1
ATOM 783 C C . GLY A 1 93 ? -10.637 16.623 -10.000 1.00 57.78 93 GLY A C 1
ATOM 784 O O . GLY A 1 93 ? -10.628 16.664 -11.227 1.00 57.78 93 GLY A O 1
ATOM 785 N N . PHE A 1 94 ? -11.688 17.030 -9.279 1.00 55.56 94 PHE A N 1
ATOM 786 C CA . PHE A 1 94 ? -12.915 17.618 -9.841 1.00 55.56 94 PHE A CA 1
ATOM 787 C C . PHE A 1 94 ? -12.920 19.162 -9.872 1.00 55.56 94 PHE A C 1
ATOM 789 O O . PHE A 1 94 ? -13.972 19.747 -10.141 1.00 55.56 94 PHE A O 1
ATOM 796 N N . VAL A 1 95 ? -11.787 19.821 -9.590 1.00 45.22 95 VAL A N 1
ATOM 797 C CA . VAL A 1 95 ? -11.643 21.294 -9.592 1.00 45.22 95 VAL A CA 1
ATOM 798 C C . VAL A 1 95 ? -10.832 21.773 -10.788 1.00 45.22 95 VAL A C 1
ATOM 800 O O . VAL A 1 95 ? -9.762 21.181 -11.047 1.00 45.22 95 VAL A O 1
#

Sequence (95 aa):
MHRNYNNTVIRMRQQARGKFWPHVRAMIWEKAQQLFQEEQARTMGSDFKGITATKRELREGGYFYQAKLIVLRDLWLEKKGLPSVEEEELMRGFV

Radius of gyration: 22.33 Å; chains: 1; bounding box: 28×58×78 Å

Secondary structure (DSSP, 8-state):
------------------THHHHHHHHHHHHHHHHHHHHHHHHHGGG---PPPPHHHHHHTSHHHHHHHHHHHHHHHHHHTPPPHHHHHHHHTT-

pLDDT: mean 79.33, std 18.71, range [39.59, 97.44]

Foldseek 3Di:
DDDDPDPPPPPPPPDPPPPVVVVLLVQLQVQLQVVVLVVVCVVVPPPRPSDGDDPVVSVVVCSSVVSNVQSVVQVVCVVVVHDGPVVVVVVVVVD